Protein AF-A0A924H402-F1 (afdb_monomer_lite)

Foldseek 3Di:
DLCVLVVLCVVVVHDLVRLCVQLVHDSVVSVCSNVVVDQDDLVSQVVSCVVSVNDSVVSVVVSVVSVLCVVQVPPPCSVVVVVVVVCVVCVPVPPPPPVVVVVVVVVVVVVVVVVVVVVVD

Secondary structure (DSSP, 8-state):
-HHHHHHHHHHTT--HHHHHHHTTS-HHHHHHHHTTSSPPPHHHHHHHHHHHT--HHHHHHHHHHHHHHHHHTT-TTHHHHHHHHHHHH-TT-S-TTHHHHHHHHHHHHHHHHHHHHHHT-

Radius of gyration: 25.99 Å; chains: 1; bounding box: 39×24×86 Å

pLDDT: mean 89.59, std 10.56, range [49.16, 96.31]

Structure (mmCIF, N/CA/C/O backbone):
data_AF-A0A924H402-F1
#
_entry.id   AF-A0A924H402-F1
#
loop_
_atom_site.group_PDB
_atom_site.id
_atom_site.type_symbol
_atom_site.label_atom_id
_atom_site.label_alt_id
_atom_site.label_comp_id
_atom_site.label_asym_id
_at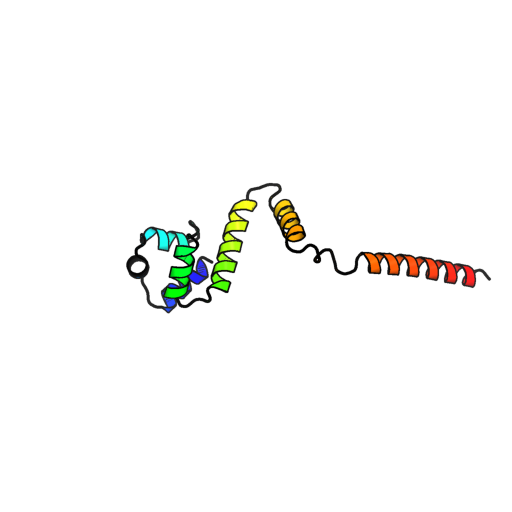om_site.label_entity_id
_atom_site.label_seq_id
_atom_site.pdbx_PDB_ins_code
_atom_site.Cartn_x
_atom_site.Cartn_y
_atom_site.Cartn_z
_atom_site.occupancy
_atom_site.B_iso_or_equiv
_atom_site.auth_seq_id
_atom_site.auth_comp_id
_atom_site.auth_asym_id
_atom_site.auth_atom_id
_atom_site.pdbx_PDB_model_num
ATOM 1 N N . MET A 1 1 ? -1.785 3.801 -0.767 1.00 89.62 1 MET A N 1
ATOM 2 C CA . MET A 1 1 ? -2.412 3.076 0.361 1.00 89.62 1 MET A CA 1
ATOM 3 C C . MET A 1 1 ? -3.052 4.021 1.380 1.00 89.62 1 MET A C 1
ATOM 5 O O . MET A 1 1 ? -4.217 3.847 1.706 1.00 89.62 1 MET A O 1
ATOM 9 N N . LYS A 1 2 ? -2.325 5.041 1.857 1.00 91.69 2 LYS A N 1
ATOM 10 C CA . LYS A 1 2 ? -2.757 5.947 2.939 1.00 91.69 2 LYS A CA 1
ATOM 11 C C . LYS A 1 2 ? -4.154 6.583 2.779 1.00 91.69 2 LYS A C 1
ATOM 13 O O . LYS A 1 2 ? -4.962 6.519 3.699 1.00 91.69 2 LYS A O 1
ATOM 18 N N . ALA A 1 3 ? -4.464 7.115 1.591 1.00 90.94 3 ALA A N 1
ATOM 19 C CA . ALA A 1 3 ? -5.759 7.739 1.306 1.00 90.94 3 ALA A CA 1
ATOM 20 C C . ALA A 1 3 ? -6.911 6.724 1.365 1.00 90.94 3 ALA A C 1
ATOM 22 O O . ALA A 1 3 ? -7.944 7.011 1.955 1.00 90.94 3 ALA A O 1
ATOM 23 N N . LEU A 1 4 ? -6.690 5.514 0.838 1.00 93.62 4 LEU A N 1
ATOM 24 C CA . LEU A 1 4 ? -7.672 4.431 0.865 1.00 93.62 4 LEU A CA 1
ATOM 25 C C . LEU A 1 4 ? -8.024 4.030 2.304 1.00 93.62 4 LEU A C 1
ATOM 27 O O . LEU A 1 4 ? -9.199 3.904 2.620 1.00 93.62 4 LEU A O 1
ATOM 31 N N . LEU A 1 5 ? -7.024 3.889 3.184 1.00 94.06 5 LEU A N 1
ATOM 32 C CA . LEU A 1 5 ? -7.253 3.557 4.597 1.00 94.06 5 LEU A CA 1
ATOM 33 C C . LEU A 1 5 ? -8.092 4.624 5.307 1.00 94.06 5 LEU A C 1
ATOM 35 O O . LEU A 1 5 ? -9.035 4.287 6.018 1.00 94.06 5 LEU A O 1
ATOM 39 N N . LYS A 1 6 ? -7.767 5.905 5.089 1.00 94.25 6 LYS A N 1
ATOM 40 C CA . LYS A 1 6 ? -8.496 7.021 5.698 1.00 94.25 6 LYS A CA 1
ATOM 41 C C . LYS A 1 6 ? -9.943 7.080 5.207 1.00 94.25 6 LYS A C 1
ATOM 43 O O . LYS A 1 6 ? -10.857 7.127 6.025 1.00 94.25 6 LYS A O 1
ATOM 48 N N . SER A 1 7 ? -10.149 7.031 3.891 1.00 94.50 7 SER A N 1
ATOM 49 C CA . SER A 1 7 ? -11.488 7.071 3.299 1.00 94.50 7 SER A CA 1
ATOM 50 C C . SER A 1 7 ? -12.331 5.873 3.723 1.00 94.50 7 SER A C 1
ATOM 52 O O . SER A 1 7 ? -13.482 6.051 4.096 1.00 94.50 7 SER A O 1
ATOM 54 N N . ALA A 1 8 ? -11.763 4.665 3.751 1.00 94.56 8 ALA A N 1
ATOM 55 C CA . ALA A 1 8 ? -12.499 3.478 4.173 1.00 94.56 8 ALA A CA 1
ATOM 56 C C . ALA A 1 8 ? -12.900 3.538 5.657 1.00 94.56 8 ALA A C 1
ATOM 58 O O . ALA A 1 8 ? -14.030 3.193 5.998 1.00 94.56 8 ALA A O 1
ATOM 59 N N . ARG A 1 9 ? -12.023 4.056 6.531 1.00 95.38 9 ARG A N 1
ATOM 60 C CA . ARG A 1 9 ? -12.367 4.320 7.936 1.00 95.38 9 ARG A CA 1
ATOM 61 C C . ARG A 1 9 ? -13.536 5.301 8.056 1.00 95.38 9 ARG A C 1
ATOM 63 O O . ARG A 1 9 ? -14.460 5.068 8.832 1.00 95.38 9 ARG A O 1
ATOM 70 N N . GLU A 1 10 ? -13.491 6.396 7.301 1.00 94.62 10 GLU A N 1
ATOM 71 C CA . GLU A 1 10 ? -14.528 7.435 7.313 1.00 94.62 10 GLU A CA 1
ATOM 72 C C . GLU A 1 10 ? -15.862 6.920 6.758 1.00 94.62 10 GLU A C 1
ATOM 74 O O . GLU A 1 10 ? -16.901 7.176 7.362 1.00 94.62 10 GLU A O 1
ATOM 79 N N . CYS A 1 11 ? -15.846 6.108 5.696 1.00 94.50 11 CYS A N 1
ATOM 80 C CA . CYS A 1 11 ? -17.038 5.431 5.175 1.00 94.50 11 CYS A CA 1
ATOM 81 C C . CYS A 1 11 ? -17.670 4.476 6.197 1.00 94.50 11 CYS A C 1
ATOM 83 O O . CYS A 1 11 ? -18.886 4.318 6.220 1.00 94.50 11 CYS A O 1
ATOM 85 N N . ARG A 1 12 ? -16.860 3.867 7.069 1.00 93.25 12 ARG A N 1
ATOM 86 C CA . ARG A 1 12 ? -17.331 3.028 8.182 1.00 93.25 12 ARG A CA 1
ATOM 87 C C . ARG A 1 12 ? -17.849 3.831 9.376 1.00 93.25 12 ARG A C 1
ATOM 89 O O . ARG A 1 12 ? -18.297 3.234 10.349 1.00 93.25 12 ARG A O 1
ATOM 96 N N . GLY A 1 13 ? -17.749 5.162 9.341 1.00 93.81 13 GLY A N 1
ATOM 97 C CA . GLY A 1 13 ? -18.103 6.033 10.461 1.00 93.81 13 GLY A CA 1
ATOM 98 C C . GLY A 1 13 ? -17.191 5.873 11.681 1.00 93.81 13 GLY A C 1
ATOM 99 O O . GLY A 1 13 ? -17.536 6.339 12.764 1.00 93.81 13 GLY A O 1
ATOM 100 N N . LEU A 1 14 ? -16.033 5.221 11.527 1.00 94.50 14 LEU A N 1
ATOM 101 C CA . LEU A 1 14 ? -15.139 4.910 12.637 1.00 94.50 14 LEU A CA 1
ATOM 102 C C . LEU A 1 14 ? -14.218 6.087 12.946 1.00 94.50 14 LEU A C 1
ATOM 104 O O . LEU A 1 14 ? -13.569 6.662 12.065 1.00 94.50 14 LEU A O 1
ATOM 108 N N . LYS A 1 15 ? -14.059 6.404 14.230 1.00 94.38 15 LYS A N 1
ATOM 109 C CA . LYS A 1 15 ? -12.997 7.316 14.672 1.00 94.38 15 LYS A CA 1
ATOM 110 C C . LYS A 1 15 ? -11.653 6.591 14.707 1.00 94.38 15 LYS A C 1
ATOM 112 O O . LYS A 1 15 ? -11.574 5.375 14.891 1.00 94.38 15 LYS A O 1
ATOM 117 N N . THR A 1 16 ? -10.563 7.347 14.606 1.00 93.06 16 THR A N 1
ATOM 118 C CA . THR A 1 16 ? -9.193 6.818 14.720 1.00 93.06 16 THR A CA 1
ATOM 119 C C . THR A 1 16 ? -8.984 6.051 16.031 1.00 93.06 16 THR A C 1
ATOM 121 O O . THR A 1 16 ? -8.442 4.950 16.025 1.00 93.06 16 THR A O 1
ATOM 124 N N . LEU A 1 17 ? -9.470 6.593 17.156 1.00 93.06 17 LEU A N 1
ATOM 125 C CA . LEU A 1 17 ? -9.377 5.949 18.473 1.00 93.06 17 LEU A CA 1
ATOM 126 C C . LEU A 1 17 ? -10.216 4.669 18.576 1.00 93.06 17 LEU A C 1
ATOM 128 O O . LEU A 1 17 ? -9.785 3.707 19.204 1.00 93.06 17 LEU A O 1
ATOM 132 N N . GLU A 1 18 ? -11.401 4.646 17.966 1.00 93.88 18 GLU A N 1
ATOM 133 C CA . GLU A 1 18 ? -12.268 3.461 17.945 1.00 93.88 18 GLU A CA 1
ATOM 134 C C . GLU A 1 18 ? -11.624 2.340 17.135 1.00 93.88 18 GLU A C 1
ATOM 136 O O . GLU A 1 18 ? -11.506 1.219 17.619 1.00 93.88 18 GLU A O 1
ATOM 141 N N . THR A 1 19 ? -11.099 2.674 15.956 1.00 93.75 19 THR A N 1
ATOM 142 C CA . THR A 1 19 ? -10.323 1.752 15.120 1.00 93.75 19 THR A CA 1
ATOM 143 C C . THR A 1 19 ? -9.147 1.165 15.901 1.00 93.75 19 THR A C 1
ATOM 145 O O . THR A 1 19 ? -8.946 -0.047 15.913 1.00 93.75 19 THR A O 1
ATOM 148 N N . ALA A 1 20 ? -8.387 2.011 16.599 1.00 94.62 20 ALA A N 1
ATOM 149 C CA . ALA A 1 20 ? -7.233 1.578 17.377 1.00 94.62 20 ALA A CA 1
ATOM 150 C C . ALA A 1 20 ? -7.626 0.594 18.492 1.00 94.62 20 ALA A C 1
ATOM 152 O O . ALA A 1 20 ? -6.963 -0.425 18.680 1.00 94.62 20 ALA A O 1
ATOM 153 N N . ARG A 1 21 ? -8.748 0.851 19.181 1.00 94.69 21 ARG A N 1
ATOM 154 C CA . ARG A 1 21 ? -9.307 -0.056 20.197 1.00 94.69 21 ARG A CA 1
ATOM 155 C C . ARG A 1 21 ? -9.742 -1.393 19.602 1.00 94.69 21 ARG A C 1
ATOM 157 O O . ARG A 1 21 ? -9.391 -2.429 20.160 1.00 94.69 21 ARG A O 1
ATOM 164 N N . LEU A 1 22 ? -10.464 -1.373 18.480 1.00 94.31 22 LEU A N 1
ATOM 165 C CA . LEU A 1 22 ? -10.936 -2.584 17.798 1.00 94.31 22 LEU A CA 1
ATOM 166 C C . LEU A 1 22 ? -9.770 -3.470 17.350 1.00 94.31 22 LEU A C 1
ATOM 168 O O . LEU A 1 22 ? -9.808 -4.685 17.519 1.00 94.31 22 LEU A O 1
ATOM 172 N N . LEU A 1 23 ? -8.707 -2.847 16.844 1.00 93.31 23 LEU A N 1
ATOM 173 C CA . LEU A 1 23 ? -7.504 -3.533 16.381 1.00 93.31 23 LEU A CA 1
ATOM 174 C C . LEU A 1 23 ? -6.469 -3.784 17.485 1.00 93.31 23 LEU A C 1
ATOM 176 O O . LEU A 1 23 ? -5.428 -4.380 17.221 1.00 93.31 23 LEU A O 1
ATOM 180 N N . LYS A 1 24 ? -6.734 -3.332 18.718 1.00 93.06 24 LYS A N 1
ATOM 181 C CA . LYS A 1 24 ? -5.811 -3.405 19.864 1.00 93.06 24 LYS A CA 1
ATOM 182 C C . LYS A 1 24 ? -4.410 -2.865 19.536 1.00 93.06 24 LYS A C 1
ATOM 184 O O . LYS A 1 24 ? -3.399 -3.441 19.935 1.00 93.06 24 LYS A O 1
ATOM 189 N N . ILE A 1 25 ? -4.353 -1.754 18.805 1.00 91.94 25 ILE A N 1
ATOM 190 C CA . ILE A 1 25 ? -3.115 -1.040 18.473 1.00 91.94 25 ILE A CA 1
ATOM 191 C C . ILE A 1 25 ? -3.160 0.400 18.974 1.00 91.94 25 ILE A C 1
ATOM 193 O O . ILE A 1 25 ? -4.211 0.931 19.316 1.00 91.94 25 ILE A O 1
ATOM 197 N N . ASP A 1 26 ? -1.995 1.038 19.023 1.00 91.94 26 ASP A N 1
ATOM 198 C CA . ASP A 1 26 ? -1.869 2.437 19.421 1.00 91.94 26 ASP A CA 1
ATOM 199 C C . ASP A 1 26 ? -2.562 3.371 18.405 1.00 91.94 26 ASP A C 1
ATOM 201 O O . ASP A 1 26 ? -2.373 3.249 17.191 1.00 91.94 26 ASP A O 1
ATOM 205 N N . GLY A 1 27 ? -3.358 4.330 18.887 1.00 89.19 27 GLY A N 1
ATOM 206 C CA . GLY A 1 27 ? -4.087 5.274 18.031 1.00 89.19 27 GLY A CA 1
ATOM 207 C C . GLY A 1 27 ? -3.187 6.168 17.177 1.00 89.19 27 GLY A C 1
ATOM 208 O O . GLY A 1 27 ? -3.540 6.494 16.044 1.00 89.19 27 GLY A O 1
ATOM 209 N N . ALA A 1 28 ? -1.988 6.503 17.656 1.00 93.25 28 ALA A N 1
ATOM 210 C CA . ALA A 1 28 ? -1.002 7.237 16.878 1.00 93.25 28 ALA A CA 1
ATOM 211 C C . ALA A 1 28 ? -0.453 6.399 15.715 1.00 93.25 28 ALA A C 1
ATOM 213 O O . ALA A 1 28 ? -0.058 6.969 14.696 1.00 93.25 28 ALA A O 1
ATOM 214 N N . LEU A 1 29 ? -0.439 5.062 15.820 1.00 94.44 29 LEU A N 1
ATOM 215 C CA . LEU A 1 29 ? -0.066 4.203 14.693 1.00 94.44 29 LEU A CA 1
ATOM 216 C C . LEU A 1 29 ? -1.094 4.291 13.567 1.00 94.44 29 LEU A C 1
ATOM 218 O O . LEU A 1 29 ? -0.680 4.456 12.423 1.00 94.44 29 LEU A O 1
ATOM 222 N N . ILE A 1 30 ? -2.395 4.280 13.879 1.00 94.44 30 ILE A N 1
ATOM 223 C CA . ILE A 1 30 ? -3.452 4.473 12.870 1.00 94.44 30 ILE A CA 1
ATOM 224 C C . ILE A 1 30 ? -3.239 5.796 12.128 1.00 94.44 30 ILE A C 1
ATOM 226 O O . ILE A 1 30 ? -3.151 5.806 10.901 1.00 94.44 30 ILE A O 1
ATOM 230 N N . SER A 1 31 ? -3.048 6.899 12.859 1.00 94.00 31 SER A N 1
ATOM 231 C CA . SER A 1 31 ? -2.773 8.209 12.251 1.00 94.00 31 SER A CA 1
ATOM 232 C C . SER A 1 31 ? -1.520 8.195 11.369 1.00 94.00 31 SER A C 1
ATOM 234 O O . SER A 1 31 ? -1.502 8.786 10.287 1.00 94.00 31 SER A O 1
ATOM 236 N N . LYS A 1 32 ? -0.460 7.497 11.792 1.00 95.38 32 LYS A N 1
ATOM 237 C CA . LYS A 1 32 ? 0.783 7.356 11.014 1.00 95.38 32 LYS A CA 1
ATOM 238 C C . LYS A 1 32 ? 0.602 6.503 9.756 1.00 95.38 32 LYS A C 1
ATOM 240 O O . LYS A 1 32 ? 1.280 6.764 8.762 1.00 95.38 32 LYS A O 1
ATOM 245 N N . PHE A 1 33 ? -0.296 5.521 9.774 1.00 94.88 33 PHE A N 1
ATOM 246 C CA . PHE A 1 33 ? -0.652 4.730 8.595 1.00 94.88 33 PHE A CA 1
ATOM 247 C C . PHE A 1 33 ? -1.477 5.558 7.598 1.00 94.88 33 PHE A C 1
ATOM 249 O O . PHE A 1 33 ? -1.166 5.580 6.408 1.00 94.88 33 PHE A O 1
ATOM 256 N N . GLU A 1 34 ? -2.469 6.311 8.079 1.00 93.50 34 GLU A N 1
ATOM 257 C CA . GLU A 1 34 ? -3.349 7.159 7.254 1.00 93.50 34 GLU A CA 1
ATOM 258 C C . GLU A 1 34 ? -2.643 8.387 6.660 1.00 93.50 34 GLU A C 1
ATOM 260 O O . GLU A 1 34 ? -3.019 8.876 5.596 1.00 93.50 34 GLU A O 1
ATOM 265 N N . SER A 1 35 ? -1.587 8.875 7.312 1.00 93.56 35 SER A N 1
ATOM 266 C CA . SER A 1 35 ? -0.706 9.927 6.779 1.00 93.56 35 SER A CA 1
ATOM 267 C C . SER A 1 35 ? 0.405 9.383 5.876 1.00 93.56 35 SER A C 1
ATOM 269 O O . SER A 1 35 ? 1.048 10.147 5.152 1.00 93.56 35 SER A O 1
ATOM 271 N N . GLY A 1 36 ? 0.626 8.065 5.881 1.00 91.81 36 GLY A N 1
ATOM 272 C CA . GLY A 1 36 ? 1.719 7.419 5.160 1.00 91.81 36 GLY A CA 1
ATOM 273 C C . GLY A 1 36 ? 3.098 7.719 5.745 1.00 91.81 36 GLY A C 1
ATOM 274 O O . GLY A 1 36 ? 4.088 7.563 5.042 1.00 91.81 36 GLY A O 1
ATOM 275 N N . GLN A 1 37 ? 3.196 8.145 7.008 1.00 93.06 37 GLN A N 1
ATOM 276 C CA . GLN A 1 37 ? 4.476 8.281 7.715 1.00 93.06 37 GLN A CA 1
ATOM 277 C C . GLN A 1 37 ? 5.047 6.904 8.067 1.00 93.06 37 GLN A C 1
ATOM 279 O O . GLN A 1 37 ? 6.244 6.650 7.926 1.00 93.06 37 GLN A O 1
ATOM 284 N N . ARG A 1 38 ? 4.183 5.947 8.420 1.00 93.75 38 ARG A N 1
ATOM 285 C CA . ARG A 1 38 ? 4.576 4.572 8.746 1.00 93.75 38 ARG A CA 1
ATOM 286 C C . ARG A 1 38 ? 3.830 3.570 7.875 1.00 93.75 38 ARG A C 1
ATOM 288 O O . ARG A 1 38 ? 2.664 3.768 7.557 1.00 93.75 38 ARG A O 1
ATOM 295 N N . ILE A 1 39 ? 4.508 2.483 7.527 1.00 94.06 39 ILE A N 1
ATOM 296 C CA . ILE A 1 39 ? 3.898 1.339 6.849 1.00 94.06 39 ILE A CA 1
ATOM 297 C C . ILE A 1 39 ? 3.449 0.331 7.924 1.00 94.06 39 ILE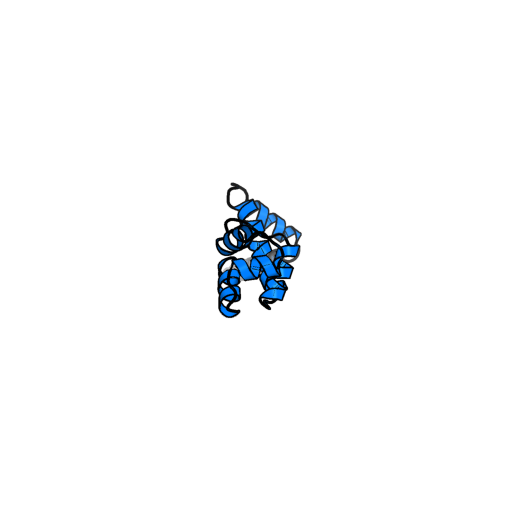 A C 1
ATOM 299 O O . ILE A 1 39 ? 4.263 -0.006 8.792 1.00 94.06 39 ILE A O 1
ATOM 303 N N . PRO A 1 40 ? 2.189 -0.142 7.910 1.00 94.56 40 PRO A N 1
ATOM 304 C CA . PRO A 1 40 ? 1.717 -1.168 8.840 1.00 94.56 40 PRO A CA 1
ATOM 305 C C . PRO A 1 40 ? 2.417 -2.509 8.592 1.00 94.56 40 PRO A C 1
ATOM 307 O O . PRO A 1 40 ? 2.916 -2.780 7.498 1.00 94.56 40 PRO A O 1
ATOM 310 N N . THR A 1 41 ? 2.444 -3.387 9.593 1.00 94.81 41 THR A N 1
ATOM 311 C CA . THR A 1 41 ? 2.872 -4.778 9.372 1.00 94.81 41 THR A CA 1
ATOM 312 C C . THR A 1 41 ? 1.840 -5.526 8.524 1.00 94.81 41 THR A C 1
ATOM 314 O O . THR A 1 41 ? 0.681 -5.123 8.457 1.00 94.81 41 THR A O 1
ATOM 317 N N . LYS A 1 42 ? 2.220 -6.653 7.903 1.00 94.06 42 LYS A N 1
ATOM 318 C CA . LYS A 1 42 ? 1.272 -7.461 7.111 1.00 94.06 42 LYS A CA 1
ATOM 319 C C . LYS A 1 42 ? 0.067 -7.918 7.948 1.00 94.06 42 LYS A C 1
ATOM 321 O O . LYS A 1 42 ? -1.057 -7.862 7.471 1.00 94.06 42 LYS A O 1
ATOM 326 N N . SER A 1 43 ? 0.289 -8.289 9.212 1.00 94.50 43 SER A N 1
ATOM 327 C CA . SER A 1 43 ? -0.796 -8.644 10.139 1.00 94.50 43 SER A CA 1
ATOM 328 C C . SER A 1 43 ? -1.737 -7.463 10.404 1.00 94.50 43 SER A C 1
ATOM 330 O O . SER A 1 43 ? -2.950 -7.613 10.297 1.00 94.50 43 SER A O 1
ATOM 332 N N . GLN A 1 44 ? -1.197 -6.269 10.677 1.00 94.69 44 GLN A N 1
ATOM 333 C CA . GLN A 1 44 ? -2.009 -5.059 10.865 1.00 94.69 44 GLN A CA 1
ATOM 334 C C . GLN A 1 44 ? -2.774 -4.679 9.593 1.00 94.69 44 GLN A C 1
ATOM 336 O O . GLN A 1 44 ? -3.918 -4.248 9.673 1.00 94.69 44 GLN A O 1
ATOM 341 N N . LEU A 1 45 ? -2.160 -4.863 8.422 1.00 95.38 45 LEU A N 1
ATOM 342 C CA . LEU A 1 45 ? -2.783 -4.596 7.130 1.00 95.38 45 LEU A CA 1
ATOM 343 C C . LEU A 1 45 ? -4.001 -5.499 6.893 1.00 95.38 45 LEU A C 1
ATOM 345 O O . LEU A 1 45 ? -5.052 -5.000 6.511 1.00 95.38 45 LEU A O 1
ATOM 349 N N . ILE A 1 46 ? -3.875 -6.802 7.165 1.00 95.12 46 ILE A N 1
ATOM 350 C CA . ILE A 1 46 ? -4.981 -7.766 7.041 1.00 95.12 46 ILE A CA 1
ATOM 351 C C . ILE A 1 46 ? -6.103 -7.423 8.026 1.00 95.12 46 ILE A C 1
ATOM 353 O O . ILE A 1 46 ? -7.276 -7.440 7.667 1.00 95.12 46 ILE A O 1
ATOM 357 N N . GLN A 1 47 ? -5.754 -7.054 9.260 1.00 95.19 47 GLN A N 1
ATOM 358 C CA . GLN A 1 47 ? -6.739 -6.626 10.251 1.00 95.19 47 GLN A CA 1
ATOM 359 C C . GLN A 1 47 ? -7.496 -5.360 9.816 1.00 95.19 47 GLN A C 1
ATOM 361 O O . GLN A 1 47 ? -8.714 -5.301 9.960 1.00 95.19 47 GLN A O 1
ATOM 366 N N . LEU A 1 48 ? -6.797 -4.374 9.243 1.00 94.88 48 LEU A N 1
ATOM 367 C CA . LEU A 1 48 ? -7.407 -3.170 8.669 1.00 94.88 48 LEU A CA 1
ATOM 368 C C . LEU A 1 48 ? -8.303 -3.503 7.470 1.00 94.88 48 LEU A C 1
ATOM 370 O O . LEU A 1 48 ? -9.406 -2.972 7.385 1.00 94.88 48 LEU A O 1
ATOM 374 N N . ALA A 1 49 ? -7.859 -4.392 6.576 1.00 95.44 49 ALA A N 1
ATOM 375 C CA . ALA A 1 49 ? -8.658 -4.847 5.439 1.00 95.44 49 ALA A CA 1
ATOM 376 C C . ALA A 1 49 ? -9.973 -5.475 5.902 1.00 95.44 49 ALA A C 1
ATOM 378 O O . ALA A 1 49 ? -11.030 -5.104 5.409 1.00 95.44 49 ALA A O 1
ATOM 379 N N . ASN A 1 50 ? -9.914 -6.354 6.905 1.00 95.38 50 ASN A N 1
ATOM 380 C CA . ASN A 1 50 ? -11.100 -6.995 7.467 1.00 95.38 50 ASN A CA 1
ATOM 381 C C . ASN A 1 50 ? -12.027 -5.990 8.155 1.00 95.38 50 ASN A C 1
ATOM 383 O O . ASN A 1 50 ? -13.231 -6.022 7.932 1.00 95.38 50 ASN A O 1
ATOM 387 N N . LEU A 1 51 ? -11.478 -5.082 8.970 1.00 95.00 51 LEU A N 1
ATOM 388 C CA . LEU A 1 51 ? -12.275 -4.092 9.697 1.00 95.00 51 LEU A CA 1
ATOM 389 C C . LEU A 1 51 ? -12.993 -3.117 8.756 1.00 95.00 51 LEU A C 1
ATOM 391 O O . LEU A 1 51 ? -14.110 -2.685 9.034 1.00 95.00 51 LEU A O 1
ATOM 395 N N . TYR A 1 52 ? -12.342 -2.742 7.660 1.00 95.00 52 TYR A N 1
ATOM 396 C CA . TYR A 1 52 ? -12.892 -1.801 6.689 1.00 95.00 52 TYR A CA 1
ATOM 397 C C . TYR A 1 52 ? -13.646 -2.487 5.536 1.00 95.00 52 TYR A C 1
ATOM 399 O O . TYR A 1 52 ? -14.277 -1.795 4.735 1.00 95.00 52 TYR A O 1
ATOM 407 N N . GLU A 1 53 ? -13.609 -3.823 5.485 1.00 94.06 53 GLU A N 1
ATOM 408 C CA . GLU A 1 53 ? -14.028 -4.700 4.378 1.00 94.06 53 GLU A CA 1
ATOM 409 C C . GLU A 1 53 ? -13.493 -4.221 3.020 1.00 94.06 53 GLU A C 1
ATOM 411 O O . GLU A 1 53 ? -14.223 -4.029 2.050 1.00 94.06 53 GLU A O 1
ATOM 416 N N . ILE A 1 54 ? -12.184 -3.987 2.975 1.00 94.12 54 ILE A N 1
ATOM 417 C CA . ILE A 1 54 ? -11.450 -3.723 1.738 1.00 94.12 54 ILE A CA 1
ATOM 418 C C . ILE A 1 54 ? -10.942 -5.060 1.204 1.00 94.12 54 ILE A C 1
ATOM 420 O O . ILE A 1 54 ? -10.510 -5.913 1.983 1.00 94.12 54 ILE A O 1
ATOM 424 N N . ASP A 1 55 ? -10.926 -5.211 -0.119 1.00 94.44 55 ASP A N 1
ATOM 425 C CA . ASP A 1 55 ? -10.274 -6.344 -0.766 1.00 94.44 55 ASP A CA 1
ATOM 426 C C . ASP A 1 55 ? -8.810 -6.476 -0.306 1.00 94.44 55 ASP A C 1
ATOM 428 O O . ASP A 1 55 ? -8.002 -5.539 -0.400 1.00 94.44 55 ASP A O 1
ATOM 432 N N . GLN A 1 56 ? -8.478 -7.644 0.249 1.00 93.62 56 GLN A N 1
ATOM 433 C CA . GLN A 1 56 ? -7.169 -7.872 0.854 1.00 93.62 56 GLN A CA 1
ATOM 434 C C . GLN A 1 56 ? -6.059 -7.817 -0.194 1.00 93.62 56 GLN A C 1
ATOM 436 O O . GLN A 1 56 ? -5.014 -7.220 0.071 1.00 93.62 56 GLN A O 1
ATOM 441 N N . ASP A 1 57 ? -6.285 -8.384 -1.377 1.00 93.50 57 ASP A N 1
ATOM 442 C CA . ASP A 1 57 ? -5.281 -8.457 -2.437 1.00 93.50 57 ASP A CA 1
ATOM 443 C C . ASP A 1 57 ? -4.960 -7.064 -2.983 1.00 93.50 57 ASP A C 1
ATOM 445 O O . ASP A 1 57 ? -3.789 -6.688 -3.103 1.00 93.50 57 ASP A O 1
ATOM 449 N N . GLN A 1 58 ? -5.985 -6.239 -3.200 1.00 94.06 58 GLN A N 1
ATOM 450 C CA . GLN A 1 58 ? -5.834 -4.840 -3.579 1.00 94.06 58 GLN A CA 1
ATOM 451 C C . GLN A 1 58 ? -5.026 -4.061 -2.533 1.00 94.06 58 GLN A C 1
ATOM 453 O O . GLN A 1 58 ? -4.127 -3.282 -2.878 1.00 94.06 58 GLN A O 1
ATOM 458 N N . LEU A 1 59 ? -5.318 -4.259 -1.245 1.00 95.31 59 LEU A N 1
ATOM 459 C CA . LEU A 1 59 ? -4.611 -3.553 -0.182 1.00 95.31 59 LEU A CA 1
ATOM 460 C C . LEU A 1 59 ? -3.157 -4.033 -0.046 1.00 95.31 59 LEU A C 1
ATOM 462 O O . LEU A 1 59 ? -2.254 -3.209 0.128 1.00 95.31 59 LEU A O 1
ATOM 466 N N . VAL A 1 60 ? -2.913 -5.339 -0.175 1.00 95.56 60 VAL A N 1
ATOM 467 C CA . VAL A 1 60 ? -1.571 -5.942 -0.173 1.00 95.56 60 VAL A CA 1
ATOM 468 C C . VAL A 1 60 ? -0.743 -5.437 -1.351 1.00 95.56 60 VAL A C 1
ATOM 470 O O . VAL A 1 60 ? 0.419 -5.080 -1.152 1.00 95.56 60 VAL A O 1
ATOM 473 N N . LEU A 1 61 ? -1.327 -5.322 -2.545 1.00 95.44 61 LEU A N 1
ATOM 474 C CA . LEU A 1 61 ? -0.658 -4.761 -3.719 1.00 95.44 61 LEU A CA 1
ATOM 475 C C . LEU A 1 61 ? -0.190 -3.321 -3.462 1.00 95.44 61 LEU A C 1
ATOM 477 O O . LEU A 1 61 ? 0.973 -2.981 -3.697 1.00 95.44 61 LEU A O 1
ATOM 481 N N . LEU A 1 62 ? -1.074 -2.472 -2.930 1.00 95.44 62 LEU A N 1
ATOM 482 C CA . LEU A 1 62 ? -0.735 -1.087 -2.594 1.00 95.44 62 LEU A CA 1
ATOM 483 C C . LEU A 1 62 ? 0.331 -1.000 -1.496 1.00 95.44 62 LEU A C 1
ATOM 485 O O . LEU A 1 62 ? 1.196 -0.125 -1.554 1.00 95.44 62 LEU A O 1
ATOM 489 N N . TRP A 1 63 ? 0.272 -1.892 -0.509 1.00 96.31 63 TRP A N 1
ATOM 490 C CA . TRP A 1 63 ? 1.255 -1.976 0.566 1.00 96.31 63 TRP A CA 1
ATOM 491 C C . TRP A 1 63 ? 2.637 -2.388 0.055 1.00 96.31 63 TRP A C 1
ATOM 493 O O . TRP A 1 63 ? 3.628 -1.753 0.416 1.00 96.31 63 TRP A O 1
ATOM 503 N N . LEU A 1 64 ? 2.710 -3.399 -0.819 1.00 95.62 64 L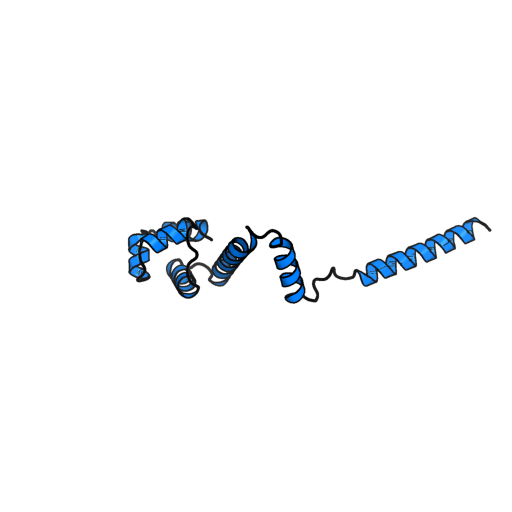EU A N 1
ATOM 504 C CA . LEU A 1 64 ? 3.954 -3.831 -1.460 1.00 95.62 64 LEU A CA 1
ATOM 505 C C . LEU A 1 64 ? 4.554 -2.711 -2.305 1.00 95.62 64 LEU A C 1
ATOM 507 O O . LEU A 1 64 ? 5.732 -2.403 -2.140 1.00 95.62 64 LEU A O 1
ATOM 511 N N . LYS A 1 65 ? 3.739 -2.048 -3.137 1.00 94.56 65 LYS A N 1
ATOM 512 C CA . LYS A 1 65 ? 4.170 -0.887 -3.927 1.00 94.56 65 LYS A CA 1
ATOM 513 C C . LYS A 1 65 ? 4.824 0.173 -3.043 1.00 94.56 65 LYS A C 1
ATOM 515 O O . LYS A 1 65 ? 5.906 0.655 -3.356 1.00 94.56 65 LYS A O 1
ATOM 520 N N . GLU A 1 66 ? 4.179 0.540 -1.940 1.00 94.19 66 GLU A N 1
ATOM 521 C CA . GLU A 1 66 ? 4.687 1.586 -1.049 1.00 94.19 66 GLU A CA 1
ATOM 522 C C . GLU A 1 66 ? 5.970 1.152 -0.322 1.00 94.19 66 GLU A C 1
ATOM 524 O O . GLU A 1 66 ? 6.889 1.954 -0.164 1.00 94.19 66 GLU A O 1
ATOM 529 N N . LYS A 1 67 ? 6.076 -0.130 0.049 1.00 94.69 67 LYS A N 1
ATOM 530 C CA . LYS A 1 67 ? 7.300 -0.721 0.604 1.00 94.69 67 LYS A CA 1
ATOM 531 C C . LYS A 1 67 ? 8.473 -0.657 -0.369 1.00 94.69 67 LYS A C 1
ATOM 533 O O . LYS A 1 67 ? 9.561 -0.256 0.029 1.00 94.69 67 LYS A O 1
ATOM 538 N N . VAL A 1 68 ? 8.240 -1.061 -1.615 1.00 94.75 68 VAL A N 1
ATOM 539 C CA . VAL A 1 68 ? 9.260 -1.074 -2.665 1.00 94.75 68 VAL A CA 1
ATOM 540 C C . VAL A 1 68 ? 9.708 0.347 -2.968 1.00 94.75 68 VAL A C 1
ATOM 542 O O . VAL A 1 68 ? 10.902 0.610 -2.942 1.00 94.75 68 VAL A O 1
ATOM 545 N N . LEU A 1 69 ? 8.769 1.282 -3.146 1.00 93.62 69 LEU A N 1
ATOM 546 C CA . LEU A 1 69 ? 9.098 2.685 -3.397 1.00 93.62 69 LEU A CA 1
ATOM 547 C C . LEU A 1 69 ? 9.978 3.272 -2.296 1.00 93.62 69 LEU A C 1
ATOM 549 O O . LEU A 1 69 ? 10.987 3.875 -2.620 1.00 93.62 69 LEU A O 1
ATOM 553 N N . ARG A 1 70 ? 9.658 3.045 -1.014 1.00 93.06 70 ARG A N 1
ATOM 554 C CA . ARG A 1 70 ? 10.505 3.528 0.091 1.00 93.06 70 ARG A CA 1
ATOM 555 C C . ARG A 1 70 ? 11.907 2.933 0.103 1.00 93.06 70 ARG A C 1
ATOM 557 O O . ARG A 1 70 ? 12.805 3.565 0.638 1.00 93.06 70 ARG A O 1
ATOM 564 N N . LEU A 1 71 ? 12.067 1.710 -0.394 1.00 92.81 71 LEU A N 1
ATOM 565 C CA . LEU A 1 71 ? 13.365 1.048 -0.434 1.00 92.81 71 LEU A CA 1
ATOM 566 C C . LEU A 1 71 ? 14.246 1.609 -1.553 1.00 92.81 71 LEU A C 1
ATOM 568 O O . LEU A 1 71 ? 15.450 1.700 -1.376 1.00 92.81 71 LEU A O 1
ATOM 572 N N . VAL A 1 72 ? 13.651 1.958 -2.696 1.00 94.94 72 VAL A N 1
ATOM 573 C CA . VAL A 1 72 ? 14.406 2.297 -3.913 1.00 94.94 72 VAL A CA 1
ATOM 574 C C . VAL A 1 72 ? 14.429 3.791 -4.240 1.00 94.94 72 VAL A C 1
ATOM 576 O O . VAL A 1 72 ? 15.220 4.203 -5.077 1.00 94.94 72 VAL A O 1
ATOM 579 N N . SER A 1 73 ? 13.575 4.617 -3.628 1.00 91.06 73 SER A N 1
ATOM 580 C CA . SER A 1 73 ? 13.389 6.019 -4.036 1.00 91.06 73 SER A CA 1
ATOM 581 C C . SER A 1 73 ? 14.593 6.928 -3.799 1.00 91.06 73 SER A C 1
ATOM 583 O O . SER A 1 73 ? 14.711 7.942 -4.479 1.00 91.06 73 SER A O 1
ATOM 585 N N . GLU A 1 74 ? 15.442 6.606 -2.825 1.00 91.50 74 GLU A N 1
ATOM 586 C CA . GLU A 1 74 ? 16.627 7.406 -2.472 1.00 91.50 74 GLU A CA 1
ATOM 587 C C . GLU A 1 74 ? 17.929 6.798 -3.018 1.00 91.50 74 GLU A C 1
ATOM 589 O O . GLU A 1 74 ? 18.995 7.395 -2.900 1.00 91.50 74 GLU A O 1
ATOM 594 N N . GLU A 1 75 ? 17.844 5.628 -3.653 1.00 94.00 75 GLU A N 1
ATOM 595 C CA . GLU A 1 75 ? 18.996 4.901 -4.173 1.00 94.00 75 GLU A CA 1
ATOM 596 C C . GLU A 1 75 ? 19.271 5.301 -5.623 1.00 94.00 75 GLU A C 1
ATOM 598 O O . GLU A 1 75 ? 18.387 5.222 -6.479 1.00 94.00 75 GLU A O 1
ATOM 603 N N . ALA A 1 76 ? 20.519 5.662 -5.934 1.00 94.69 76 ALA A N 1
ATOM 604 C CA . ALA A 1 76 ? 20.915 6.059 -7.289 1.00 94.69 76 ALA A CA 1
ATOM 605 C C . ALA A 1 76 ? 20.634 4.960 -8.333 1.00 94.69 76 ALA A C 1
ATOM 607 O O . ALA A 1 76 ? 20.237 5.257 -9.456 1.00 94.69 76 ALA A O 1
ATOM 608 N N . LEU A 1 77 ? 20.791 3.692 -7.937 1.00 95.75 77 LEU A N 1
ATOM 609 C CA . LEU A 1 77 ? 20.523 2.515 -8.771 1.00 95.75 77 LEU A CA 1
ATOM 610 C C . LEU A 1 77 ? 19.138 1.900 -8.505 1.00 95.75 77 LEU A C 1
ATOM 612 O O . LEU A 1 77 ? 18.861 0.785 -8.941 1.00 95.75 77 LEU A O 1
ATOM 616 N N . GLY A 1 78 ? 18.260 2.586 -7.767 1.00 94.56 78 GLY A N 1
ATOM 617 C CA . GLY A 1 78 ? 16.988 2.025 -7.315 1.00 94.56 78 GLY A CA 1
ATOM 618 C C . GLY A 1 78 ? 16.066 1.593 -8.458 1.00 94.56 78 GLY A C 1
ATOM 619 O O . GLY A 1 78 ? 15.432 0.538 -8.378 1.00 94.56 78 GLY A O 1
ATOM 620 N N . LEU A 1 79 ? 16.023 2.376 -9.541 1.00 92.94 79 LEU A N 1
ATOM 621 C CA . LEU A 1 79 ? 15.236 2.048 -10.731 1.00 92.94 79 LEU A CA 1
ATOM 622 C C . LEU A 1 79 ? 15.824 0.850 -11.491 1.00 92.94 79 LEU A C 1
ATOM 624 O O . LEU A 1 79 ? 15.093 -0.089 -11.794 1.00 92.94 79 LEU A O 1
ATOM 628 N N . GLU A 1 80 ? 17.138 0.841 -11.729 1.00 94.00 80 GLU A N 1
ATOM 629 C CA . GLU A 1 80 ? 17.828 -0.262 -12.416 1.00 94.00 80 GLU A CA 1
ATOM 630 C C . GLU A 1 80 ? 17.686 -1.584 -11.648 1.00 94.00 80 GLU A C 1
ATOM 632 O O . GLU A 1 80 ? 17.395 -2.628 -12.231 1.00 94.00 80 GLU A O 1
ATOM 637 N N . ALA A 1 81 ? 17.816 -1.542 -10.318 1.00 94.69 81 ALA A N 1
ATOM 638 C CA . ALA A 1 81 ? 17.611 -2.705 -9.460 1.00 94.69 81 ALA A CA 1
ATOM 639 C C . ALA A 1 81 ? 16.170 -3.235 -9.541 1.00 94.69 81 ALA A C 1
ATOM 641 O O . ALA A 1 81 ? 15.955 -4.450 -9.564 1.00 94.69 81 ALA A O 1
ATOM 642 N N . LEU A 1 82 ? 15.177 -2.340 -9.609 1.00 93.69 82 LEU A N 1
ATOM 643 C CA . LEU A 1 82 ? 13.774 -2.715 -9.768 1.00 93.69 82 LEU A CA 1
ATOM 644 C C . LEU A 1 82 ? 13.527 -3.393 -11.123 1.00 93.69 82 LEU A C 1
ATOM 646 O O . LEU A 1 82 ? 12.875 -4.435 -11.174 1.00 93.69 82 LEU A O 1
ATOM 650 N N . GLU A 1 83 ? 14.071 -2.840 -12.207 1.00 91.81 83 GLU A N 1
ATOM 651 C CA . GLU A 1 83 ? 13.977 -3.427 -13.548 1.00 91.81 83 GLU A CA 1
ATOM 652 C C . GLU A 1 83 ? 14.636 -4.810 -13.613 1.00 91.81 83 GLU A C 1
ATOM 654 O O . GLU A 1 83 ? 14.022 -5.763 -14.100 1.00 91.81 83 GLU A O 1
ATOM 659 N N . ALA A 1 84 ? 15.841 -4.954 -13.056 1.00 92.19 84 ALA A N 1
ATOM 660 C CA . ALA A 1 84 ? 16.541 -6.233 -12.976 1.00 92.19 84 ALA A CA 1
ATOM 661 C C . ALA A 1 84 ? 15.744 -7.279 -12.174 1.00 92.19 84 ALA A C 1
ATOM 663 O O . ALA A 1 84 ? 15.635 -8.434 -12.590 1.00 92.19 84 ALA A O 1
ATOM 664 N N . ALA A 1 85 ? 15.128 -6.883 -11.054 1.00 91.94 85 ALA A N 1
ATOM 665 C CA . ALA A 1 85 ? 14.267 -7.765 -10.270 1.00 91.94 85 ALA A CA 1
ATOM 666 C C . ALA A 1 85 ? 13.015 -8.199 -11.054 1.00 91.94 85 ALA A C 1
ATOM 668 O O . ALA A 1 85 ? 12.640 -9.372 -11.023 1.00 91.94 85 ALA A O 1
ATOM 669 N N . VAL A 1 86 ? 12.386 -7.286 -11.802 1.00 90.94 86 VAL A N 1
ATOM 670 C CA . VAL A 1 86 ? 11.230 -7.608 -12.658 1.00 90.94 86 VAL A CA 1
ATOM 671 C C . VAL A 1 86 ? 11.609 -8.605 -13.755 1.00 90.94 86 VAL A C 1
ATOM 673 O O . VAL A 1 86 ? 10.848 -9.541 -13.997 1.00 90.94 86 VAL A O 1
ATOM 676 N N . GLN A 1 87 ? 12.779 -8.453 -14.382 1.00 89.19 87 GLN A N 1
ATOM 677 C CA . GLN A 1 87 ? 13.274 -9.400 -15.389 1.00 89.19 87 GLN A CA 1
ATOM 678 C C . GLN A 1 87 ? 13.470 -10.810 -14.817 1.00 89.19 87 GLN A C 1
ATOM 680 O O . GLN A 1 87 ? 13.166 -11.789 -15.493 1.00 89.19 87 GLN A O 1
ATOM 685 N N . GLN A 1 88 ? 13.931 -10.929 -13.568 1.00 89.00 88 GLN A N 1
ATOM 686 C CA . GLN A 1 88 ? 14.069 -12.230 -12.903 1.00 89.00 88 GLN A CA 1
ATOM 687 C C . GLN A 1 88 ? 12.716 -12.858 -12.546 1.00 89.00 88 GLN A C 1
ATOM 689 O O . GLN A 1 88 ? 12.557 -14.072 -12.660 1.00 89.00 88 GLN A O 1
ATOM 694 N N . LEU A 1 89 ? 11.740 -12.049 -12.120 1.00 89.06 89 LEU A N 1
ATOM 695 C CA . LEU A 1 89 ? 10.394 -12.523 -11.777 1.00 89.06 89 LEU A CA 1
ATOM 696 C C . LEU A 1 89 ? 9.584 -12.929 -13.014 1.00 89.06 89 LEU A C 1
ATOM 698 O O . LEU A 1 89 ? 8.799 -13.871 -12.949 1.00 89.06 89 LEU A O 1
ATOM 702 N N . ASN A 1 90 ? 9.792 -12.234 -14.133 1.00 81.44 90 ASN A N 1
ATOM 703 C CA . ASN A 1 90 ? 9.139 -12.491 -15.412 1.00 81.44 90 ASN A CA 1
ATOM 704 C C . ASN A 1 90 ? 10.193 -12.739 -16.504 1.00 81.44 90 ASN A C 1
ATOM 706 O O . ASN A 1 90 ? 10.386 -11.884 -17.375 1.00 81.44 90 ASN A O 1
ATOM 710 N N . PRO A 1 91 ? 10.848 -13.916 -16.514 1.00 63.78 91 PRO A N 1
ATOM 711 C CA . PRO A 1 91 ? 11.911 -14.224 -17.472 1.00 63.78 91 PRO A CA 1
ATOM 712 C C . PRO A 1 91 ? 11.434 -14.203 -18.934 1.00 63.78 91 PRO A C 1
ATOM 714 O O . PRO A 1 91 ? 12.244 -14.081 -19.845 1.00 63.78 91 PRO A O 1
ATOM 717 N N . THR A 1 92 ? 10.123 -14.292 -19.172 1.00 56.97 92 THR A N 1
ATOM 718 C CA . THR A 1 92 ? 9.473 -14.261 -20.492 1.00 56.97 92 THR A CA 1
ATOM 719 C C . THR A 1 92 ? 8.980 -12.878 -20.930 1.00 56.97 92 THR A C 1
ATOM 721 O O . THR A 1 92 ? 8.538 -12.735 -22.066 1.00 56.97 92 THR A O 1
ATOM 724 N N . ALA A 1 93 ? 9.059 -11.849 -20.075 1.00 53.28 93 ALA A N 1
ATOM 725 C CA . ALA A 1 93 ? 8.695 -10.471 -20.427 1.00 53.28 93 ALA A CA 1
ATOM 726 C C . ALA A 1 93 ? 9.843 -9.698 -21.108 1.00 53.28 93 ALA A C 1
ATOM 728 O O . ALA A 1 93 ? 9.743 -8.490 -21.331 1.00 53.28 93 ALA A O 1
ATOM 729 N N . THR A 1 94 ? 10.937 -10.374 -21.478 1.00 51.84 94 THR A N 1
ATOM 730 C CA . THR A 1 94 ? 11.830 -9.874 -22.527 1.00 51.84 94 THR A CA 1
ATOM 731 C C . THR A 1 94 ? 10.978 -9.735 -23.783 1.00 51.84 94 THR A C 1
ATOM 733 O O . THR A 1 94 ? 10.456 -10.741 -24.253 1.00 51.84 94 THR A O 1
ATOM 736 N N . ARG A 1 95 ? 10.775 -8.489 -24.244 1.00 52.94 95 ARG A N 1
ATOM 737 C CA . ARG A 1 95 ? 10.002 -8.075 -25.435 1.00 52.94 95 ARG A CA 1
ATOM 738 C C . ARG A 1 95 ? 9.572 -9.277 -26.284 1.00 52.94 95 ARG A C 1
ATOM 740 O O . ARG A 1 95 ? 10.455 -9.863 -26.926 1.00 52.94 95 ARG A O 1
ATOM 747 N N . PRO A 1 96 ? 8.286 -9.682 -26.281 1.00 49.16 96 PRO A N 1
ATOM 748 C CA . PRO A 1 96 ? 7.880 -10.823 -27.078 1.00 49.16 96 PRO A CA 1
ATOM 749 C C . PRO A 1 96 ? 8.353 -10.567 -28.507 1.00 49.16 96 PRO A C 1
ATOM 751 O O . PRO A 1 96 ? 8.002 -9.566 -29.128 1.00 49.16 96 PRO A O 1
ATOM 754 N N . ASN A 1 97 ? 9.197 -11.481 -28.980 1.00 60.06 97 ASN A N 1
ATOM 755 C CA . ASN A 1 97 ? 9.659 -11.563 -30.352 1.00 60.06 97 ASN A CA 1
ATOM 756 C C . ASN A 1 97 ? 10.764 -10.604 -30.836 1.00 60.06 97 ASN A C 1
ATOM 758 O O . ASN A 1 97 ? 10.825 -10.361 -32.035 1.00 60.06 97 ASN A O 1
ATOM 762 N N . GLN A 1 98 ? 11.705 -10.146 -29.993 1.00 65.88 98 GLN A N 1
ATOM 763 C CA . GLN A 1 98 ? 12.923 -9.483 -30.518 1.00 65.88 98 GLN A CA 1
ATOM 764 C C . GLN A 1 98 ? 13.607 -10.348 -31.592 1.00 65.88 98 GLN A C 1
ATOM 766 O O . GLN A 1 98 ? 13.920 -9.848 -32.660 1.00 65.88 98 GLN A O 1
ATOM 771 N N . LYS A 1 99 ? 13.693 -11.669 -31.375 1.00 66.25 99 LYS A N 1
ATOM 772 C CA . LYS A 1 99 ? 14.222 -12.600 -32.380 1.00 66.25 99 LYS A CA 1
ATOM 773 C C . LYS A 1 99 ? 13.447 -12.580 -33.698 1.00 66.25 99 LYS A C 1
ATOM 775 O O . LYS A 1 99 ? 14.088 -12.522 -34.731 1.00 66.25 99 LYS A O 1
ATOM 780 N N . ALA A 1 100 ? 12.110 -12.601 -33.696 1.00 76.81 100 ALA A N 1
ATOM 781 C CA . ALA A 1 100 ? 11.383 -12.514 -34.968 1.00 76.81 100 ALA A CA 1
ATOM 782 C C . ALA A 1 100 ? 11.446 -11.120 -35.587 1.00 76.81 100 ALA A C 1
ATOM 784 O O . ALA A 1 100 ? 11.400 -11.014 -36.802 1.00 76.81 100 ALA A O 1
ATOM 785 N N . ILE A 1 101 ? 11.555 -10.060 -34.784 1.00 79.06 101 ILE A N 1
ATOM 786 C CA . ILE A 1 101 ? 11.805 -8.709 -35.293 1.00 79.06 101 ILE A CA 1
ATOM 787 C C . ILE A 1 101 ? 13.159 -8.681 -36.015 1.00 79.06 101 ILE A C 1
ATOM 789 O O . ILE A 1 101 ? 13.230 -8.198 -37.140 1.00 79.06 101 ILE A O 1
ATOM 793 N N . ASP A 1 102 ? 14.198 -9.264 -35.416 1.00 83.38 102 ASP A N 1
ATOM 794 C CA . ASP A 1 102 ? 15.530 -9.366 -36.014 1.00 83.38 102 ASP A CA 1
ATOM 795 C C . ASP A 1 102 ? 15.490 -10.215 -37.303 1.00 83.38 102 ASP A C 1
ATOM 797 O O . ASP A 1 102 ? 16.019 -9.796 -38.329 1.00 83.38 102 ASP A O 1
ATOM 801 N N . THR A 1 103 ? 14.768 -11.346 -37.303 1.00 86.50 103 THR A N 1
ATOM 802 C CA . THR A 1 103 ? 14.571 -12.176 -38.509 1.00 86.50 103 THR A CA 1
ATOM 803 C C . THR A 1 103 ? 13.820 -11.429 -39.615 1.00 86.50 103 THR A C 1
ATOM 805 O O . THR A 1 103 ? 14.207 -11.495 -40.777 1.00 86.50 103 THR A O 1
ATOM 808 N N . LEU A 1 104 ? 12.774 -10.668 -39.274 1.00 90.62 104 LEU A N 1
ATOM 809 C CA . LEU A 1 104 ? 12.030 -9.855 -40.240 1.00 90.62 104 LEU A CA 1
ATOM 810 C C . LEU A 1 104 ? 12.908 -8.749 -40.844 1.00 90.62 104 LEU A C 1
ATOM 812 O O . LEU A 1 104 ? 12.782 -8.457 -42.033 1.00 90.62 104 LEU A O 1
ATOM 816 N N . PHE A 1 105 ? 13.810 -8.149 -40.061 1.00 89.31 105 PHE A N 1
ATOM 817 C CA . PHE A 1 105 ? 14.770 -7.173 -40.580 1.00 89.31 105 PHE A CA 1
ATOM 818 C C . PHE A 1 105 ? 15.772 -7.810 -41.552 1.00 89.31 105 PHE A C 1
ATOM 820 O O . PHE A 1 105 ? 16.002 -7.253 -42.627 1.00 89.31 105 PHE A O 1
ATOM 827 N N . GLU A 1 106 ? 16.300 -8.994 -41.233 1.00 91.31 106 GLU A N 1
ATOM 828 C CA . GLU A 1 106 ? 17.176 -9.749 -42.138 1.00 91.31 106 GLU A CA 1
ATOM 829 C C . GLU A 1 106 ? 16.461 -10.105 -43.454 1.00 91.31 106 GLU A C 1
ATOM 831 O O . GLU A 1 106 ? 17.001 -9.889 -44.544 1.00 91.31 106 GLU A O 1
ATOM 836 N N . GLU A 1 107 ? 15.214 -10.580 -43.380 1.00 95.06 107 GLU A N 1
ATOM 837 C CA . GLU A 1 107 ? 14.394 -10.880 -44.559 1.00 95.06 107 GLU A CA 1
ATOM 838 C C . GLU A 1 107 ? 14.129 -9.631 -45.418 1.00 95.06 107 GLU A C 1
ATOM 840 O O . GLU A 1 107 ? 14.230 -9.685 -46.650 1.00 95.06 107 GLU A O 1
ATOM 845 N N . MET A 1 108 ? 13.837 -8.485 -44.792 1.00 93.75 108 MET A N 1
ATOM 846 C CA . MET A 1 108 ? 13.640 -7.213 -45.494 1.00 93.75 108 MET A CA 1
ATOM 847 C C . MET A 1 108 ? 14.888 -6.771 -46.264 1.00 93.75 108 MET A C 1
ATOM 849 O O . MET A 1 108 ? 14.770 -6.310 -47.404 1.00 93.75 108 MET A O 1
ATOM 853 N N . ASP A 1 109 ? 16.076 -6.916 -45.679 1.00 93.00 109 ASP A N 1
ATOM 854 C CA . ASP A 1 109 ? 17.329 -6.529 -46.329 1.00 93.00 109 ASP A CA 1
ATOM 855 C C . ASP A 1 109 ? 17.669 -7.451 -47.508 1.00 93.00 109 ASP A C 1
ATOM 857 O O . ASP A 1 109 ? 18.072 -6.977 -48.577 1.00 93.00 109 ASP A O 1
ATOM 861 N N . VAL A 1 110 ? 17.417 -8.758 -47.375 1.00 94.38 110 VAL A N 1
ATOM 862 C CA . VAL A 1 110 ? 17.557 -9.720 -48.481 1.00 94.38 110 VAL A CA 1
ATOM 863 C C . VAL A 1 110 ? 16.621 -9.365 -49.639 1.00 94.38 110 VAL A C 1
ATOM 865 O O . VAL A 1 110 ? 17.048 -9.321 -50.798 1.00 94.38 110 VAL A O 1
ATOM 868 N N . LEU A 1 111 ? 15.350 -9.071 -49.349 1.00 94.69 111 LEU A N 1
ATOM 869 C CA . LEU A 1 111 ? 14.370 -8.687 -50.367 1.00 94.69 111 LEU A CA 1
ATOM 870 C C . LEU A 1 111 ? 14.724 -7.354 -51.033 1.00 94.69 111 LEU A C 1
ATOM 872 O O . LEU A 1 111 ? 14.619 -7.243 -52.257 1.00 94.69 111 LEU A O 1
ATOM 876 N N . ARG A 1 112 ? 15.202 -6.365 -50.267 1.00 93.50 112 ARG A N 1
ATOM 877 C CA . ARG A 1 112 ? 15.676 -5.082 -50.807 1.00 93.50 112 ARG A CA 1
ATOM 878 C C . ARG A 1 112 ? 16.826 -5.295 -51.792 1.00 93.50 112 ARG A C 1
ATOM 880 O O . ARG A 1 112 ? 16.771 -4.784 -52.909 1.00 93.50 112 ARG A O 1
ATOM 887 N N . ASN A 1 113 ? 17.818 -6.107 -51.430 1.00 90.25 113 ASN A N 1
ATOM 888 C CA . ASN A 1 113 ? 18.946 -6.431 -52.307 1.00 90.25 113 ASN A CA 1
ATOM 889 C C . ASN A 1 113 ? 18.494 -7.166 -53.580 1.00 90.25 113 ASN A C 1
ATOM 891 O O . ASN A 1 113 ? 18.964 -6.879 -54.685 1.00 90.25 113 ASN A O 1
ATOM 895 N N . LYS A 1 114 ? 17.524 -8.076 -53.457 1.00 92.31 114 LYS A N 1
ATOM 896 C CA . LYS A 1 114 ? 16.927 -8.764 -54.608 1.00 92.31 114 LYS A CA 1
ATOM 897 C C . LYS A 1 114 ? 16.197 -7.795 -55.547 1.00 92.31 114 LYS A C 1
ATOM 899 O O . LYS A 1 114 ? 16.344 -7.897 -56.758 1.00 92.31 114 LYS A O 1
ATOM 904 N N . MET A 1 115 ? 15.469 -6.817 -55.016 1.00 89.12 115 MET A N 1
ATOM 905 C CA . MET A 1 115 ? 14.817 -5.780 -55.827 1.00 89.12 115 MET A CA 1
ATOM 906 C C . MET A 1 115 ? 15.826 -4.866 -56.536 1.00 89.12 115 MET A C 1
ATOM 908 O O . MET A 1 115 ? 15.644 -4.545 -57.708 1.00 89.12 115 MET A O 1
ATOM 912 N N . GLU A 1 116 ? 16.912 -4.488 -55.862 1.00 88.69 116 GLU A N 1
ATOM 913 C CA . GLU A 1 116 ? 17.990 -3.678 -56.446 1.00 88.69 116 GLU A CA 1
ATOM 914 C C . GLU A 1 116 ? 18.713 -4.404 -57.587 1.00 88.69 116 GLU A C 1
ATOM 916 O O . GLU A 1 116 ? 19.017 -3.809 -58.620 1.00 88.69 116 GLU A O 1
ATOM 921 N N . THR A 1 117 ? 18.954 -5.709 -57.444 1.00 87.19 117 THR A N 1
ATOM 922 C CA . THR A 1 117 ? 19.550 -6.516 -58.523 1.00 87.19 117 THR A CA 1
A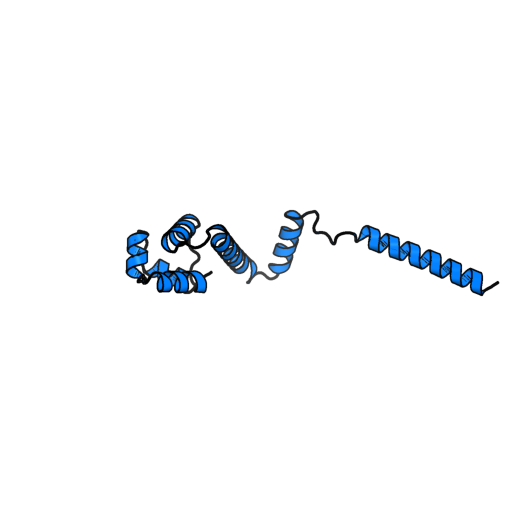TOM 923 C C . THR A 1 117 ? 18.616 -6.680 -59.720 1.00 87.19 117 THR A C 1
ATOM 925 O O . THR A 1 117 ? 19.083 -6.641 -60.856 1.00 87.19 117 THR A O 1
ATOM 928 N N . LEU A 1 118 ? 17.305 -6.801 -59.489 1.00 85.31 118 LEU A N 1
ATOM 929 C CA . LEU A 1 118 ? 16.302 -6.862 -60.556 1.00 85.31 118 LEU A CA 1
ATOM 930 C C . LEU A 1 118 ? 16.115 -5.520 -61.274 1.00 85.31 118 LEU A C 1
ATOM 932 O O . LEU A 1 118 ? 15.820 -5.520 -62.460 1.00 85.31 118 LEU A O 1
ATOM 936 N N . ARG A 1 119 ? 16.319 -4.389 -60.588 1.00 79.62 119 ARG A N 1
ATOM 937 C CA . ARG A 1 119 ? 16.290 -3.045 -61.192 1.00 79.62 119 ARG A CA 1
ATOM 938 C C . ARG A 1 119 ? 17.509 -2.717 -62.061 1.00 79.62 119 ARG A C 1
ATOM 940 O O . ARG A 1 119 ? 17.446 -1.771 -62.837 1.00 79.62 119 ARG A O 1
ATOM 947 N N . LYS A 1 120 ? 18.620 -3.442 -61.899 1.00 68.94 120 LYS A N 1
ATOM 948 C CA . LYS A 1 120 ? 19.880 -3.239 -62.643 1.00 68.94 120 LYS A CA 1
ATOM 949 C C . LYS A 1 120 ? 20.026 -4.153 -63.871 1.00 68.94 120 LYS A C 1
ATOM 951 O O . LYS A 1 120 ? 21.066 -4.102 -64.525 1.00 68.94 120 LYS A O 1
ATOM 956 N N . LYS A 1 121 ? 19.025 -4.990 -64.157 1.00 54.47 121 LYS A N 1
ATOM 957 C CA . LYS A 1 121 ? 18.892 -5.799 -65.377 1.00 54.47 121 LYS A CA 1
ATOM 958 C C . LYS A 1 121 ? 17.884 -5.151 -66.315 1.00 54.47 121 LYS A C 1
ATOM 960 O O . LYS A 1 121 ? 18.103 -5.275 -67.536 1.00 54.47 121 LYS A O 1
#

Sequence (121 aa):
MKALLKSARECRGLKTLETARLLKIDGALISKFESGQRIPTKSQLIQLANLYEIDQDQLVLLWLKEKVLRLVSEEALGLEALEAAVQQLNPTATRPNQKAIDTLFEEMDVLRNKMETLRKK

=== Feature glossary ===
Key to the feature types in this record:

— What the protein is —

Primary structure: the covalent order of the twenty standard amino acids along the backbone. Two proteins with the same sequence will (almost always) fold to the same structure; two with 30% identity often share a fold but not the details.

Database cross-references. InterPro integrates a dozen domain/family signature databases into unified entries with residue-range hits. GO terms attach function/process/location labels with evidence codes. CATH codes position the fold in a four-level structural taxonomy. Organism is the NCBI-taxonomy species name.

— Where its atoms are —

The mmCIF block holds the 3D Cartesian coordinates of each backbone atom (N, Cα, C, O) in ångströms. mmCIF is the PDB's canonical archive format — a tagged-loop text representation of the atomic model.

Six rendered views show the 3D structure from the faces of a cube — i.e. along ±x, ±y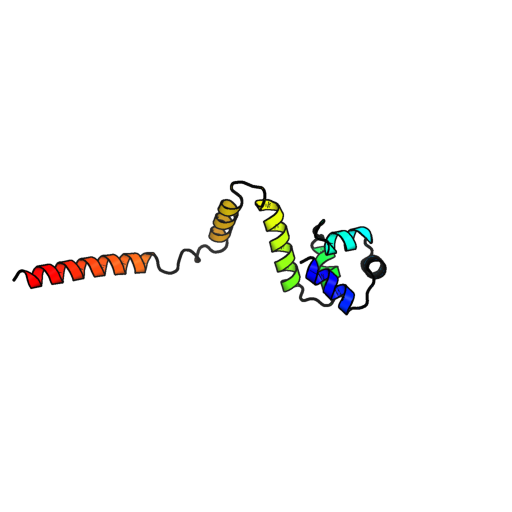, ±z. Rendering representation is drawn randomly per protein from cartoon (secondary-structure ribbons), sticks (backbone bonds), or molecular surface; coloring is either N→C rainbow (blue at the N-terminus through red at the C-terminus) or one color per chain.

— Local backbone conformation —

DSSP 8-state secondary structure assigns each residue one of H (α-helix), G (3₁₀-helix), I (π-helix), E (extended β-strand), B (isolated β-bridge), T (hydrogen-bonded turn), S (bend), or '-' (coil). The assignment is computed from backbone hydrogen-bond geometry via the Kabsch–Sander algorithm.

P-SEA three-state annotation labels each residue as helix, strand, or coil based purely on the geometry of the Cα trace. It serves as a fallback when the full backbone (and thus DSSP) is unavailabl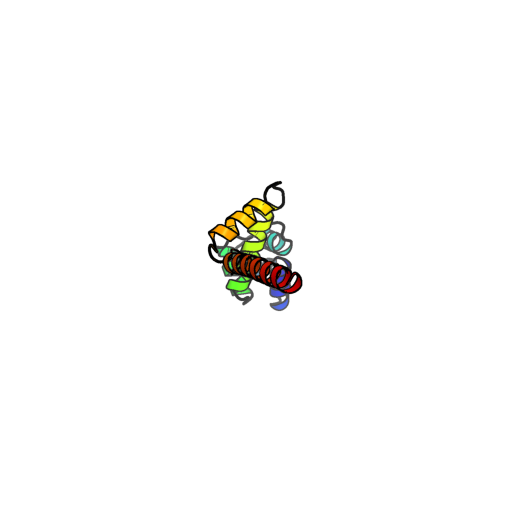e.

The φ/ψ torsion pair specifies the backbone conformation at each residue. φ rotates about the N–Cα bond, ψ about the Cα–C bond. Steric clashes forbid most of the (φ, ψ) plane — the allowed regions (α-helix basin, β-sheet basin, left-handed helix) are the Ramachandran-allowed regions.

— Global shape and packing —

The geometric summary reports three shape descriptors. Rg (radius of gyration) measures how spread out the Cα atoms are about their centre of mass; compact globular proteins have small Rg, elongated or unfolded ones large. Cα contacts (<8 Å, |i−j|>4) count long-range residue pairs in spatial proximity — high for tightly packed folds, near zero for rods or random coil. The bounding-box extents give the protein's footprint along x, y, z in Å.

Accessible surface area quantifies burial. A residue with SASA near zero is packed into the hydrophobic core; one with SASA >100 Å² sits on the surface. Computed here via the Shrake–Rupley numerical algorithm with a 1.4 Å probe.

Plot images: a contact map (which residues are close in 3D, as an N×N binary image), a Ramachandran scatter (backbone torsion angles, revealing secondary-structure composition at a glance), and — for AlphaFold structures — a PAE heatmap (pairwise prediction confidence).

— Structural neighborhood —

The Foldseek 3Di string encodes local tertiary geometry as a 20-letter alphabet — one character per residue — derived from the relative positions of nearby Cα atoms. Unlike the amino-acid sequence, 3Di is a direct function of the 3D structure, so two proteins with the same fold have similar 3Di strings even at low sequence identity.

Nearest PDB neighbors are the top structural matches found by Foldseek when searching this structure against the entire Protein Data Bank. Each hit reports a TM-score (0 to 1; >0.5 almost always implies the same fold) and an E-value. These are *structural* homologs — they may share no detectable sequence similarity.

— Confidence and disorder —

For AlphaFold models, the B-factor field carries pLDDT — the model's own estimate of local accuracy on a 0–100 scale. Regions with pLDDT<50 should be treated as essentially unmodeled; they often correspond to intrinsically disordered segments.

B-factor (Debye–Waller factor) reflects atomic displacement in the crystal lattice. It is an experimental observable (units Å²), not a prediction; low values mean the atom is pinned down, high values mean it moves or is heterogeneous across the crystal.

Predicted aligned error is AlphaFold's pairwise confidence. Unlike pLDDT (per-residue), PAE is per-residue-pair and captures whether two parts of the structure are correctly placed relative to each other. Units are ångströms of expected positional error.